Protein AF-A0A2N0QJI6-F1 (afdb_monomer)

pLDDT: mean 94.75, std 2.64, range [81.56, 98.12]

Secondary structure (DSSP, 8-state):
-B--SSSSS-HHHHHHHHHHHHHHH-TT----SSS-SS--EEEE-SS-EEEES-------SB-TTTT-EEEEE--SSSHHHHHHHHHHTBT-EEEEE----TTTS-HHHHHHHHHHHHHT-

Foldseek 3Di:
DEPDPPPPDDPVRVCCVVVVVVCVVDVPDDDDPPDDPWDWDWYHDPVDIDTDRDDDDDPAADAACPVEEDEQAFFLDDVRLVVLQVVRSNNYHYDYDYDDDPPVDDPVRVVSRVVSVVVSD

Solvent-accessible surface area (backbone atoms only — not comparable to full-atom values): 7470 Å² total; per-residue (Å²): 90,70,75,37,82,80,54,92,65,54,75,67,54,50,51,50,53,52,50,50,54,50,45,73,75,36,80,90,59,78,94,54,92,75,86,49,97,65,59,76,45,48,39,38,46,88,90,50,76,48,77,38,64,74,84,81,84,70,96,68,71,39,63,71,47,77,53,50,74,48,79,37,73,45,50,74,58,74,62,40,56,52,53,47,54,57,42,31,40,60,2,26,32,75,45,79,46,68,91,82,55,75,88,84,45,56,70,69,50,54,51,49,33,51,54,53,52,60,79,69,110

Nearest PDB structures (foldseek):
  2c5s-assembly1_A-2  TM=9.031E-01  e=2.144E-11  Bacillus anthracis str. Ames
  4kr7-assembly1_A  TM=8.964E-01  e=1.503E-09  Thermotoga maritima MSB8
  1vbk-assembly1_A  TM=9.158E-01  e=2.499E-07  Pyrococcus horikoshii OT3
  1vbk-assembly1_B  TM=9.263E-01  e=3.260E-07  Pyrococcus horikoshii OT3

InterPro domains:
  IPR004114 THUMP domain [PF02926] (1-52)
  IPR004114 THUMP domain [PS51165] (1-55)
  IPR014729 Rossmann-like alpha/beta/alpha sandwich fold [G3DSA:3.40.50.620] (64-121)
  IPR020536 Thil, AANH domain [PF02568] (65-121)
  IPR050102 tRNA sulfurtransferase, ThiI [PTHR43209] (1-120)

Sequence (121 aa):
RRSDKSFPLESHEIQREIGGTVLSHYKNLTVQVKKPEVELRIEVRNDAIYMMAQVIPGAGGMPIGSNGKSLLMLSGGIDSPVAGYMMMKRGVRLEAIHFFSPPYTSQNSLEKVKDLAYELS

Organism: NCBI:txid588596

Mean predicted aligned error: 5.37 Å

Radius of gyration: 25.2 Å; Cα contacts (8 Å, |Δi|>4): 125; chains: 1; bounding box: 54×24×65 Å

Structure (mmCIF, N/CA/C/O backbone):
data_AF-A0A2N0QJI6-F1
#
_entry.id   AF-A0A2N0QJI6-F1
#
loop_
_atom_site.group_PDB
_atom_site.id
_atom_site.type_symbol
_atom_site.label_atom_id
_atom_site.label_alt_id
_atom_site.label_comp_id
_atom_site.label_asym_id
_atom_site.label_entity_id
_atom_site.label_seq_id
_atom_site.pdbx_PDB_ins_code
_atom_site.Cartn_x
_atom_site.Cartn_y
_atom_site.Cartn_z
_atom_site.occupancy
_atom_site.B_iso_or_equiv
_atom_site.auth_seq_id
_atom_site.auth_comp_id
_atom_site.auth_asym_id
_atom_site.auth_atom_id
_atom_site.pdbx_PDB_model_num
ATOM 1 N N . ARG A 1 1 ? -14.625 3.536 16.951 1.00 91.06 1 ARG A N 1
ATOM 2 C CA . ARG A 1 1 ? -15.070 4.648 16.078 1.00 91.06 1 ARG A CA 1
ATOM 3 C C . ARG A 1 1 ? -16.573 4.524 15.874 1.00 91.06 1 ARG A C 1
ATOM 5 O O . ARG A 1 1 ? -17.032 3.437 15.560 1.00 91.06 1 ARG A O 1
ATOM 12 N N . ARG A 1 2 ? -17.328 5.608 16.076 1.00 94.75 2 ARG A N 1
ATOM 13 C CA . ARG A 1 2 ? -18.795 5.625 15.957 1.00 94.75 2 ARG A CA 1
ATOM 14 C C . ARG A 1 2 ? -19.210 6.571 14.833 1.00 94.75 2 ARG A C 1
ATOM 16 O O . ARG A 1 2 ? -19.221 7.790 15.045 1.00 94.75 2 ARG A O 1
ATOM 23 N N . SER A 1 3 ? -19.439 6.002 13.650 1.00 94.12 3 SER A N 1
ATOM 24 C CA . SER A 1 3 ? -19.881 6.727 12.452 1.00 94.12 3 SER A CA 1
ATOM 25 C C . SER A 1 3 ? -21.401 6.893 12.453 1.00 94.12 3 SER A C 1
ATOM 27 O O . SER A 1 3 ? -21.877 7.985 12.159 1.00 94.12 3 SER A O 1
ATOM 29 N N . ASP A 1 4 ? -22.137 5.863 12.880 1.00 94.38 4 ASP A N 1
ATOM 30 C CA . ASP A 1 4 ? -23.572 5.968 13.154 1.00 94.38 4 ASP A CA 1
ATOM 31 C C . ASP A 1 4 ? -23.816 6.669 14.496 1.00 94.38 4 ASP A C 1
ATOM 33 O O . ASP A 1 4 ? -23.456 6.156 15.561 1.00 94.38 4 ASP A O 1
ATOM 37 N N . LYS A 1 5 ? -24.417 7.862 14.451 1.00 92.81 5 LYS A N 1
ATOM 38 C CA . LYS A 1 5 ? -24.716 8.641 15.657 1.00 92.81 5 LYS A CA 1
ATOM 39 C C . LYS A 1 5 ? -26.019 8.248 16.354 1.00 92.81 5 LYS A C 1
ATOM 41 O O . LYS A 1 5 ? -26.203 8.661 17.496 1.00 92.81 5 LYS A O 1
ATOM 46 N N . SER A 1 6 ? -26.863 7.448 15.706 1.00 95.06 6 SER A N 1
ATOM 47 C CA . SER A 1 6 ? -28.120 6.947 16.268 1.00 95.06 6 SER A CA 1
ATOM 48 C C . SER A 1 6 ? -27.933 5.736 17.184 1.00 95.06 6 SER A C 1
ATOM 50 O O . SER A 1 6 ? -28.833 5.408 17.955 1.00 95.06 6 SER A O 1
ATOM 52 N N . PHE A 1 7 ? -26.757 5.096 17.138 1.00 95.50 7 PHE A N 1
ATOM 53 C CA . PHE A 1 7 ? -26.454 3.954 17.991 1.00 95.50 7 PHE A CA 1
ATOM 54 C C . PHE A 1 7 ? -26.602 4.316 19.484 1.00 95.50 7 PHE A C 1
ATOM 56 O O . PHE A 1 7 ? -26.033 5.336 19.888 1.00 95.50 7 PHE A O 1
ATOM 63 N N . PRO A 1 8 ? -27.301 3.497 20.301 1.00 95.50 8 PRO A N 1
ATOM 64 C CA . PRO A 1 8 ? -27.691 3.875 21.664 1.00 95.50 8 PRO A CA 1
ATOM 65 C C . PRO A 1 8 ? -26.533 4.161 22.619 1.00 95.50 8 PRO A C 1
ATOM 67 O O . PRO A 1 8 ? -26.703 4.929 23.558 1.00 95.50 8 PRO A O 1
ATOM 70 N N . LEU A 1 9 ? -25.379 3.527 22.399 1.00 95.56 9 LEU A N 1
ATOM 71 C CA . LEU A 1 9 ? -24.210 3.670 23.261 1.00 95.56 9 LEU A CA 1
ATOM 72 C C . LEU A 1 9 ? -23.201 4.665 22.684 1.00 95.56 9 LEU A C 1
ATOM 74 O O . LEU A 1 9 ? -22.853 4.644 21.496 1.00 95.56 9 LEU A O 1
ATOM 78 N N . GLU A 1 10 ? -22.640 5.483 23.562 1.00 95.44 10 GLU A N 1
ATOM 79 C CA . GLU A 1 10 ? -21.511 6.339 23.259 1.00 95.44 10 GLU A CA 1
ATOM 80 C C . GLU A 1 10 ? -20.198 5.557 23.166 1.00 95.44 10 GLU A C 1
ATOM 82 O O . GLU A 1 10 ? -20.048 4.434 23.645 1.00 95.44 10 GLU A O 1
ATOM 87 N N . SER A 1 11 ? -19.185 6.174 22.548 1.00 93.81 11 SER A N 1
ATOM 88 C CA . SER A 1 11 ? -17.911 5.482 22.274 1.00 93.81 11 SER A CA 1
ATOM 89 C C . SER A 1 11 ? -17.233 4.936 23.538 1.00 93.81 11 SER A C 1
ATOM 91 O O . SER A 1 11 ? -16.616 3.876 23.480 1.00 93.81 11 SER A O 1
ATOM 93 N N . HIS A 1 12 ? -17.353 5.639 24.665 1.00 93.88 12 HIS A N 1
ATOM 94 C CA . HIS A 1 12 ? -16.777 5.219 25.943 1.00 93.88 12 HIS A CA 1
ATOM 95 C C . HIS A 1 12 ? -17.576 4.078 26.599 1.00 93.88 12 HIS A C 1
ATOM 97 O O . HIS A 1 12 ? -16.984 3.187 27.205 1.00 93.88 12 HIS A O 1
ATOM 103 N N . GLU A 1 13 ? -18.901 4.065 26.436 1.00 96.50 13 GLU A N 1
ATOM 104 C CA . GLU A 1 13 ? -19.779 2.999 26.931 1.00 96.50 13 GLU A CA 1
ATOM 105 C C . GLU A 1 13 ? -19.509 1.700 26.176 1.00 96.50 13 GLU A C 1
ATOM 107 O O . GLU A 1 13 ? -19.292 0.664 26.795 1.00 96.50 13 GLU A O 1
ATOM 112 N N . ILE A 1 14 ? -19.385 1.778 24.846 1.00 95.38 14 ILE A N 1
ATOM 113 C CA . ILE A 1 14 ? -19.003 0.642 23.994 1.00 95.38 14 ILE A CA 1
ATOM 114 C C . ILE A 1 14 ? -17.654 0.056 24.436 1.00 95.38 14 ILE A C 1
ATOM 116 O O . ILE A 1 14 ? -17.514 -1.159 24.564 1.00 95.38 14 ILE A O 1
ATOM 120 N N . GLN A 1 15 ? -16.653 0.910 24.676 1.00 93.56 15 GLN A N 1
ATOM 121 C CA . GLN A 1 15 ? -15.330 0.471 25.133 1.00 93.56 15 GLN A CA 1
ATOM 122 C C . GLN A 1 15 ? -15.395 -0.237 26.488 1.00 93.56 15 GLN A C 1
ATOM 124 O O . GLN A 1 15 ? -14.730 -1.256 26.672 1.00 93.56 15 GLN A O 1
ATOM 129 N N . ARG A 1 16 ? -16.190 0.287 27.427 1.00 94.25 16 ARG A N 1
ATOM 130 C CA . ARG A 1 16 ? -16.362 -0.305 28.755 1.00 94.25 16 ARG A CA 1
ATOM 131 C C . ARG A 1 16 ? -17.086 -1.647 28.686 1.00 94.25 16 ARG A C 1
ATOM 133 O O . ARG A 1 16 ? -16.627 -2.595 29.314 1.00 94.25 16 ARG A O 1
ATOM 140 N N . GLU A 1 17 ? -18.165 -1.727 27.914 1.00 95.50 17 GLU A N 1
ATOM 141 C CA . GLU A 1 17 ? -18.985 -2.934 27.780 1.00 95.50 17 GLU A CA 1
ATOM 142 C C . GLU A 1 17 ? -18.192 -4.077 27.135 1.00 95.50 17 GLU A C 1
ATOM 144 O O . GLU A 1 17 ? -18.090 -5.182 27.677 1.00 95.50 17 GLU A O 1
ATOM 149 N N . ILE A 1 18 ? -17.537 -3.790 26.006 1.00 94.38 18 ILE A N 1
ATOM 150 C CA . ILE A 1 18 ? -16.738 -4.788 25.289 1.00 94.38 18 ILE A CA 1
ATOM 151 C C . ILE A 1 18 ? -15.479 -5.139 26.083 1.00 94.38 18 ILE A C 1
ATOM 153 O O . ILE A 1 18 ? -15.162 -6.317 26.226 1.00 94.38 18 ILE A O 1
ATOM 157 N N . GLY A 1 19 ? -14.786 -4.149 26.653 1.00 93.62 19 GLY A N 1
ATOM 158 C CA . GLY A 1 19 ? -13.620 -4.389 27.502 1.00 93.62 19 GLY A CA 1
ATOM 159 C C . GLY A 1 19 ? -13.956 -5.267 28.708 1.00 93.62 19 GLY A C 1
ATOM 160 O O . GLY A 1 19 ? -13.249 -6.236 28.974 1.00 93.62 19 GLY A O 1
ATOM 161 N N . GLY A 1 20 ? -15.069 -4.988 29.391 1.00 94.44 20 GLY A N 1
ATOM 162 C CA . GLY A 1 20 ? -15.559 -5.802 30.503 1.00 94.44 20 GLY A CA 1
ATOM 163 C C . GLY A 1 20 ? -15.882 -7.236 30.084 1.00 94.44 20 GLY A C 1
ATOM 164 O O . GLY A 1 20 ? -15.466 -8.177 30.757 1.00 94.44 20 GLY A O 1
ATOM 165 N N . THR A 1 21 ? -16.546 -7.408 28.939 1.00 95.00 21 THR A N 1
ATOM 166 C CA . THR A 1 21 ? -16.863 -8.731 28.380 1.00 95.00 21 THR A CA 1
ATOM 167 C C . 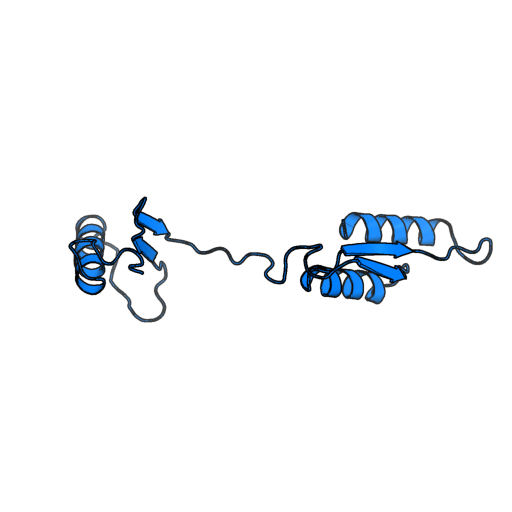THR A 1 21 ? -15.604 -9.525 28.025 1.00 95.00 21 THR A C 1
ATOM 169 O O . THR A 1 21 ? -15.523 -10.716 28.312 1.00 95.00 21 THR A O 1
ATOM 172 N N . VAL A 1 22 ? -14.592 -8.889 27.431 1.00 94.06 22 VAL A N 1
ATOM 173 C CA . VAL A 1 22 ? -13.326 -9.562 27.098 1.00 94.06 22 VAL A CA 1
ATOM 174 C C . VAL A 1 22 ? -12.585 -9.977 28.372 1.00 94.06 22 VAL A C 1
ATOM 176 O O . VAL A 1 22 ? -12.166 -11.127 28.488 1.00 94.06 22 VAL A O 1
ATOM 179 N N . LEU A 1 23 ? -12.471 -9.086 29.360 1.00 94.50 23 LEU A N 1
ATOM 180 C CA . LEU A 1 23 ? -11.788 -9.390 30.623 1.00 94.50 23 LEU A CA 1
ATOM 181 C C . LEU A 1 23 ? -12.487 -10.488 31.434 1.00 94.50 23 LEU A C 1
ATOM 183 O O . LEU A 1 23 ? -11.815 -11.262 32.114 1.00 94.50 23 LEU A O 1
ATOM 187 N N . SER A 1 24 ? -13.820 -10.574 31.374 1.00 95.19 24 SER A N 1
ATOM 188 C CA . SER A 1 24 ? -14.568 -11.605 32.102 1.00 95.19 24 SER A CA 1
ATOM 189 C C . SER A 1 24 ? -14.357 -13.009 31.525 1.00 95.19 24 SER A C 1
ATOM 191 O O . SER A 1 24 ? -14.338 -13.979 32.285 1.00 95.19 24 SER A O 1
ATOM 193 N N . HIS A 1 25 ? -14.136 -13.120 30.211 1.00 95.50 25 HIS A N 1
ATOM 194 C CA . HIS A 1 25 ? -13.879 -14.393 29.532 1.00 95.50 25 HIS A CA 1
ATOM 195 C C . HIS A 1 25 ? -12.395 -14.787 29.528 1.00 95.50 25 HIS A C 1
ATOM 197 O O . HIS A 1 25 ? -12.079 -15.975 29.589 1.00 95.50 25 HIS A O 1
ATOM 203 N N . TYR A 1 26 ? -11.477 -13.816 29.497 1.00 93.00 26 TYR A N 1
ATOM 204 C CA . TYR A 1 26 ? -10.036 -14.054 29.387 1.00 93.00 26 TYR A CA 1
ATOM 205 C C . TYR A 1 26 ? -9.278 -13.495 30.595 1.00 93.00 26 TYR A C 1
ATOM 207 O O . TYR A 1 26 ? -8.816 -12.355 30.604 1.00 93.00 26 TYR A O 1
ATOM 215 N N . LYS A 1 27 ? -9.100 -14.336 31.620 1.00 91.56 27 LYS A N 1
ATOM 216 C CA . LYS A 1 27 ? -8.478 -13.950 32.903 1.00 91.56 27 LYS A CA 1
ATOM 217 C C . LYS A 1 27 ? -6.992 -13.584 32.815 1.00 91.56 27 LYS A C 1
ATOM 219 O O . LYS A 1 27 ? -6.457 -12.993 33.745 1.00 91.56 27 LYS A O 1
ATOM 224 N N . ASN A 1 28 ? -6.318 -13.971 31.736 1.00 94.19 28 ASN A N 1
ATOM 225 C CA . ASN A 1 28 ? -4.903 -13.691 31.494 1.00 94.19 28 ASN A CA 1
ATOM 226 C C . ASN A 1 28 ? -4.667 -12.372 30.740 1.00 94.19 28 ASN A C 1
ATOM 228 O O . ASN A 1 28 ? -3.516 -12.029 30.483 1.00 94.19 28 ASN A O 1
ATOM 232 N N . LEU A 1 29 ? -5.727 -11.652 30.360 1.00 93.38 29 LEU A N 1
ATOM 233 C CA . LEU A 1 29 ? -5.615 -10.359 29.697 1.00 93.38 29 LEU A CA 1
ATOM 234 C C . LEU A 1 29 ? -5.724 -9.217 30.707 1.00 93.38 29 LEU A C 1
ATOM 236 O O . LEU A 1 29 ? -6.427 -9.299 3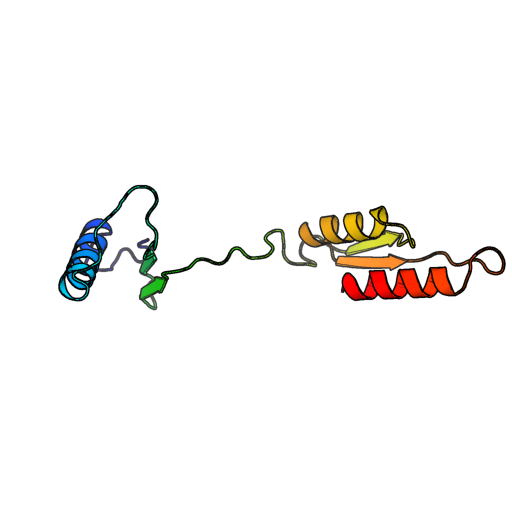1.712 1.00 93.38 29 LEU A O 1
ATOM 240 N N . THR A 1 30 ? -5.043 -8.117 30.404 1.00 92.88 30 THR A N 1
ATOM 241 C CA . THR A 1 30 ? -5.148 -6.859 31.148 1.00 92.88 30 THR A CA 1
ATOM 242 C C . THR A 1 30 ? -5.361 -5.711 30.170 1.00 92.88 30 THR A C 1
ATOM 244 O O . THR A 1 30 ? -5.015 -5.804 28.993 1.00 92.88 30 THR A O 1
ATOM 247 N N . VAL A 1 31 ? -5.975 -4.624 30.637 1.00 93.06 31 VAL A N 1
ATOM 248 C CA . VAL A 1 31 ? -6.209 -3.448 29.794 1.00 93.06 31 VAL A CA 1
ATOM 249 C C . VAL A 1 31 ? -4.972 -2.567 29.795 1.00 93.06 31 VAL A C 1
ATOM 251 O O . VAL A 1 31 ? -4.539 -2.091 30.843 1.00 93.06 31 VAL A O 1
ATOM 254 N N . GLN A 1 32 ? -4.462 -2.274 28.602 1.00 93.69 32 GLN A N 1
ATOM 255 C CA . GLN A 1 32 ? -3.348 -1.361 28.404 1.00 93.69 32 GLN A CA 1
ATOM 256 C C . GLN A 1 32 ? -3.710 -0.295 27.368 1.00 93.69 32 GLN A C 1
ATOM 258 O O . GLN A 1 32 ? -3.935 -0.585 26.199 1.00 93.69 32 GLN A O 1
ATOM 263 N N . VAL A 1 33 ? -3.742 0.969 27.794 1.00 90.69 33 VAL A N 1
ATOM 264 C CA . VAL A 1 33 ? -4.130 2.094 26.919 1.00 90.69 33 VAL A CA 1
ATOM 265 C C . VAL A 1 33 ? -2.954 2.595 26.070 1.00 90.69 33 VAL A C 1
ATOM 267 O O . VAL A 1 33 ? -3.144 3.151 24.991 1.00 90.69 33 VAL A O 1
ATOM 270 N N . LYS A 1 34 ? -1.715 2.403 26.539 1.00 94.50 34 LYS A N 1
ATOM 271 C CA . LYS A 1 34 ? -0.493 2.834 25.845 1.00 94.50 34 LYS A CA 1
ATOM 272 C C . LYS A 1 34 ? 0.274 1.618 25.338 1.00 94.50 34 LYS A C 1
ATOM 274 O O . LYS A 1 34 ? 0.813 0.883 26.157 1.00 94.50 34 LYS A O 1
ATOM 279 N N . LYS A 1 35 ? 0.386 1.476 24.012 1.00 92.69 35 LYS A N 1
ATOM 280 C CA . LYS A 1 35 ? 1.084 0.364 23.334 1.00 92.69 35 LYS A CA 1
ATOM 281 C C . LYS A 1 35 ? 0.547 -1.025 23.745 1.00 92.69 35 LYS A C 1
ATOM 283 O O . LYS A 1 35 ? 1.300 -1.797 24.330 1.00 92.69 35 LYS A O 1
ATOM 288 N N . PRO A 1 36 ? -0.738 -1.329 23.493 1.00 94.06 36 PRO A N 1
ATOM 289 C CA . PRO A 1 36 ? -1.264 -2.673 23.714 1.00 94.06 36 PRO A CA 1
ATOM 290 C C . PRO A 1 36 ? -0.636 -3.679 22.740 1.00 94.06 36 PRO A C 1
ATOM 292 O O . PRO A 1 36 ? -0.304 -3.323 21.610 1.00 94.06 36 PRO A O 1
ATOM 295 N N . GLU A 1 37 ? -0.532 -4.940 23.157 1.00 93.25 37 GLU A N 1
ATOM 296 C CA . GLU A 1 37 ? -0.138 -6.048 22.271 1.00 93.25 37 GLU A CA 1
ATOM 297 C C . GLU A 1 37 ? -1.207 -6.337 21.209 1.00 93.25 37 GLU A C 1
ATOM 299 O O . GLU A 1 37 ? -0.892 -6.628 20.057 1.00 93.25 37 GLU A O 1
ATOM 304 N N . VAL A 1 38 ? -2.481 -6.203 21.591 1.00 92.12 38 VAL A N 1
ATOM 305 C CA . VAL A 1 38 ? -3.635 -6.350 20.703 1.00 92.12 38 VAL A CA 1
ATOM 306 C C . VAL A 1 38 ? -4.546 -5.141 20.874 1.00 92.12 38 VAL A C 1
ATOM 308 O O . VAL A 1 38 ? -5.059 -4.877 21.960 1.00 92.12 38 VAL A O 1
ATOM 311 N N . GLU A 1 39 ? -4.769 -4.404 19.789 1.00 93.88 39 GLU A N 1
ATOM 312 C CA . GLU A 1 39 ? -5.712 -3.287 19.752 1.00 93.88 39 GLU A CA 1
ATOM 313 C C . GLU A 1 39 ? -7.032 -3.756 19.125 1.00 93.88 39 GLU A C 1
ATOM 315 O O . GLU A 1 39 ? -7.136 -3.888 17.905 1.00 93.88 39 GLU A O 1
ATOM 320 N N . LEU A 1 40 ? -8.059 -3.996 19.947 1.00 93.69 40 LEU A N 1
ATOM 321 C CA . LEU A 1 40 ? -9.398 -4.312 19.447 1.00 93.69 40 LEU A CA 1
ATOM 322 C C . LEU A 1 40 ? -10.104 -3.033 18.979 1.00 93.69 40 LEU A C 1
ATOM 324 O O . LEU A 1 40 ? -10.598 -2.232 19.776 1.00 93.69 40 LEU A O 1
ATOM 328 N N . ARG A 1 41 ? -10.175 -2.844 17.663 1.00 94.88 41 ARG A N 1
ATOM 329 C CA . ARG A 1 41 ? -10.874 -1.728 17.025 1.00 94.88 41 ARG A CA 1
ATOM 330 C C . ARG A 1 41 ? -12.312 -2.109 16.724 1.00 94.88 41 ARG A C 1
ATOM 332 O O . ARG A 1 41 ? -12.567 -3.046 15.975 1.00 94.88 41 ARG A O 1
ATOM 339 N N . ILE A 1 42 ? -13.240 -1.323 17.259 1.00 95.44 42 ILE A N 1
ATOM 340 C CA . ILE A 1 42 ? -14.673 -1.446 16.980 1.00 95.44 42 ILE A CA 1
ATOM 341 C C . ILE A 1 42 ? -15.104 -0.268 16.110 1.00 95.44 42 ILE A C 1
ATOM 343 O O . ILE A 1 42 ? -14.844 0.892 16.457 1.00 95.44 42 ILE A O 1
ATOM 347 N N . GLU A 1 43 ? -15.765 -0.545 14.992 1.00 96.00 43 GLU A N 1
ATOM 348 C CA . GLU A 1 43 ? -16.365 0.458 14.119 1.00 96.00 43 GLU A CA 1
ATOM 349 C C . GLU A 1 43 ? -17.874 0.238 14.006 1.00 96.00 43 GLU A C 1
ATOM 351 O O . GLU A 1 43 ? -18.325 -0.753 13.443 1.00 96.00 43 GLU A O 1
ATOM 356 N N . VAL A 1 44 ? -18.644 1.185 14.545 1.00 96.69 44 VAL A N 1
ATOM 357 C CA . VAL A 1 44 ? -20.108 1.196 14.452 1.00 96.69 44 VAL A CA 1
ATOM 358 C C . VAL A 1 44 ? -20.514 2.007 13.226 1.00 96.69 44 VAL A C 1
ATOM 360 O O . VAL A 1 44 ? -20.233 3.214 13.156 1.00 96.69 44 VAL A O 1
ATOM 363 N N . ARG A 1 45 ? -21.150 1.336 12.266 1.00 95.81 45 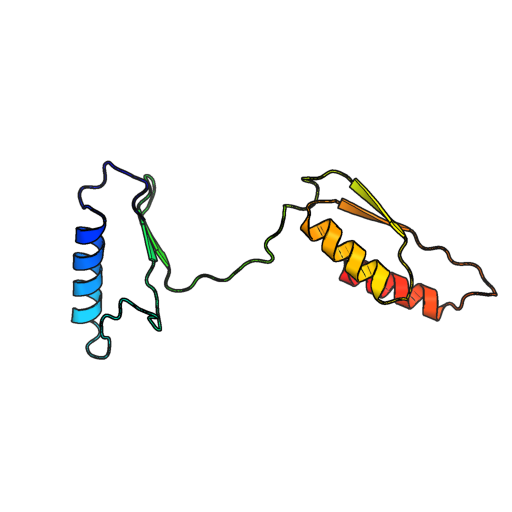ARG A N 1
ATOM 364 C CA . ARG A 1 45 ? -21.709 1.899 11.032 1.00 95.81 45 ARG A CA 1
ATOM 365 C C . ARG A 1 45 ? -23.218 1.643 10.992 1.00 95.81 45 ARG A C 1
ATOM 367 O O . ARG A 1 45 ? -23.737 0.910 11.825 1.00 95.81 45 ARG A O 1
ATOM 374 N N . ASN A 1 46 ? -23.906 2.264 10.036 1.00 94.44 46 ASN A N 1
ATOM 375 C CA . ASN A 1 46 ? -25.365 2.158 9.918 1.00 94.44 46 ASN A CA 1
ATOM 376 C C . ASN A 1 46 ? -25.825 0.741 9.522 1.00 94.44 46 ASN A C 1
ATOM 378 O O . ASN A 1 46 ? -26.960 0.366 9.785 1.00 94.44 46 ASN A O 1
ATOM 382 N N . ASP A 1 47 ? -24.969 -0.016 8.835 1.00 95.56 47 ASP A N 1
ATOM 383 C CA . ASP A 1 47 ? -25.251 -1.345 8.294 1.00 95.56 47 ASP A CA 1
ATOM 384 C C . ASP A 1 47 ? -24.791 -2.476 9.220 1.00 95.56 47 ASP A C 1
ATOM 386 O O . ASP A 1 47 ? -25.461 -3.502 9.327 1.00 95.56 47 ASP A O 1
ATOM 390 N N . ALA A 1 48 ? -23.652 -2.298 9.893 1.00 95.62 48 ALA A N 1
ATOM 391 C CA . ALA A 1 48 ? -23.079 -3.307 10.772 1.00 95.62 48 ALA A CA 1
ATOM 392 C C . ALA A 1 48 ? -22.086 -2.722 11.789 1.00 95.62 48 ALA A C 1
ATOM 394 O O . ALA A 1 48 ? -21.617 -1.582 11.692 1.00 95.62 48 ALA A O 1
ATOM 395 N N . ILE A 1 49 ? -21.712 -3.564 12.755 1.00 95.94 49 ILE A N 1
ATOM 396 C CA . ILE A 1 49 ? -20.605 -3.316 13.678 1.00 95.94 49 ILE A CA 1
ATOM 397 C C . ILE A 1 49 ? -19.436 -4.213 13.278 1.00 95.94 49 ILE A C 1
ATOM 399 O O . ILE A 1 49 ? -19.543 -5.438 13.301 1.00 95.94 49 ILE A O 1
ATOM 403 N N . TYR A 1 50 ? -18.303 -3.599 12.951 1.00 96.00 50 TYR A N 1
ATOM 404 C CA . TYR A 1 50 ? -17.075 -4.297 12.582 1.00 96.00 50 TYR A CA 1
ATOM 405 C C . TYR A 1 50 ? -16.109 -4.326 13.762 1.00 96.00 50 TYR A C 1
ATOM 407 O O . TYR A 1 50 ? -15.854 -3.296 14.389 1.00 96.00 50 TYR A O 1
ATOM 415 N N . MET A 1 51 ? -15.534 -5.494 14.040 1.00 95.31 51 MET A N 1
ATOM 416 C CA . MET A 1 51 ? -14.506 -5.680 15.066 1.00 95.31 51 MET A CA 1
ATOM 417 C C . MET A 1 51 ? -13.230 -6.218 14.426 1.00 95.31 51 MET A C 1
ATOM 419 O O . MET A 1 51 ? -13.269 -7.183 13.668 1.00 95.31 51 MET A O 1
ATOM 423 N N . MET A 1 52 ? -12.098 -5.583 14.721 1.00 95.50 52 MET A N 1
ATOM 424 C CA . MET A 1 52 ? -10.797 -5.894 14.127 1.00 95.50 52 MET A CA 1
ATOM 425 C C . MET A 1 52 ? -9.732 -5.937 15.221 1.00 95.50 52 MET A C 1
ATOM 427 O O . MET A 1 52 ? -9.604 -4.984 15.982 1.00 95.50 52 MET A O 1
ATOM 431 N N . ALA A 1 53 ? -8.950 -7.013 15.277 1.00 94.00 53 ALA A N 1
ATOM 432 C CA . ALA A 1 53 ? -7.813 -7.148 16.198 1.00 94.00 53 ALA A CA 1
ATOM 433 C C . ALA A 1 53 ? -6.453 -6.916 15.513 1.00 94.00 53 ALA A C 1
ATOM 435 O O . ALA A 1 53 ? -5.427 -6.807 16.179 1.00 94.00 53 ALA A O 1
ATOM 436 N N . GLN A 1 54 ? -6.441 -6.840 14.180 1.00 93.81 54 GLN A N 1
ATOM 437 C CA . GLN A 1 54 ? -5.246 -6.620 13.377 1.00 93.81 54 GLN A CA 1
ATOM 438 C C . GLN A 1 54 ? -5.560 -5.647 12.243 1.00 93.81 54 GLN A C 1
ATOM 440 O O . GLN A 1 54 ? -6.616 -5.719 11.616 1.00 93.81 54 GLN A O 1
ATOM 445 N N . VAL A 1 55 ? -4.618 -4.747 11.968 1.00 91.06 55 VAL A N 1
ATOM 446 C CA . VAL A 1 55 ? -4.658 -3.860 10.805 1.00 91.06 55 VAL A CA 1
ATOM 447 C C . VAL A 1 55 ? -3.392 -4.094 10.006 1.00 91.06 55 VAL A C 1
ATOM 449 O O . VAL A 1 55 ? -2.295 -3.841 10.496 1.00 91.06 55 VAL A O 1
ATOM 452 N N . ILE A 1 56 ? -3.554 -4.595 8.784 1.00 94.06 56 ILE A N 1
ATOM 453 C CA . ILE A 1 56 ? -2.450 -4.875 7.869 1.00 94.06 56 ILE A CA 1
ATOM 454 C C . ILE A 1 56 ? -2.272 -3.645 6.971 1.00 94.06 56 ILE A C 1
ATOM 456 O O . ILE A 1 56 ? -3.198 -3.304 6.229 1.00 94.06 56 ILE A O 1
ATOM 460 N N . PRO A 1 57 ? -1.125 -2.943 7.028 1.00 95.06 57 PRO A N 1
ATOM 461 C CA . PRO A 1 57 ? -0.853 -1.848 6.109 1.00 95.06 57 PRO A CA 1
ATOM 462 C C . PRO A 1 57 ? -0.811 -2.367 4.669 1.00 95.06 57 PRO A C 1
ATOM 464 O O . PRO A 1 57 ? -0.049 -3.278 4.354 1.00 95.06 57 PRO A O 1
ATOM 467 N N . GLY A 1 58 ? -1.628 -1.785 3.791 1.00 95.06 58 GLY A N 1
ATOM 468 C CA . GLY A 1 58 ? -1.529 -2.041 2.354 1.00 95.06 58 GLY A CA 1
ATOM 469 C C . GLY A 1 58 ? -0.303 -1.363 1.733 1.00 95.06 58 GLY A C 1
ATOM 470 O O . GLY A 1 58 ? 0.429 -0.631 2.401 1.00 95.06 58 GLY A O 1
ATOM 471 N N . ALA A 1 59 ? -0.125 -1.522 0.418 1.00 94.62 59 ALA A N 1
ATOM 472 C CA . ALA A 1 59 ? 0.964 -0.879 -0.333 1.00 94.62 59 ALA A CA 1
ATOM 473 C C . ALA A 1 59 ? 0.966 0.668 -0.231 1.00 94.62 59 ALA A C 1
ATOM 475 O O . ALA A 1 59 ? 1.995 1.324 -0.445 1.00 94.62 59 ALA A O 1
ATOM 476 N N . GLY A 1 60 ? -0.183 1.255 0.128 1.00 95.88 60 GLY A N 1
ATOM 477 C CA .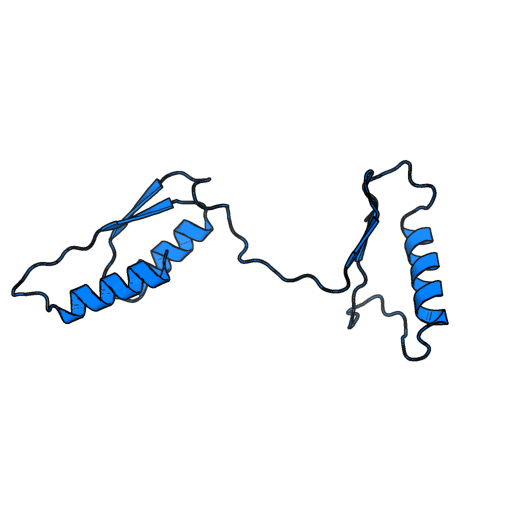 GLY A 1 60 ? -0.404 2.698 0.168 1.00 95.88 60 GLY A CA 1
ATOM 478 C C . GLY A 1 60 ? -0.408 3.300 -1.237 1.00 95.88 60 GLY A C 1
ATOM 479 O O . GLY A 1 60 ? -0.668 2.610 -2.217 1.00 95.88 60 GLY A O 1
ATOM 480 N N . GLY A 1 61 ? -0.096 4.592 -1.341 1.00 96.50 61 GLY A N 1
ATOM 481 C CA . GLY A 1 61 ? -0.073 5.278 -2.633 1.00 96.50 61 GLY A CA 1
ATOM 482 C C . GLY A 1 61 ? -1.468 5.535 -3.207 1.00 96.50 61 GLY A C 1
ATOM 483 O O . GLY A 1 61 ? -2.443 5.651 -2.464 1.00 96.50 61 GLY A O 1
ATOM 484 N N . MET A 1 62 ? -1.540 5.672 -4.530 1.00 97.69 62 MET A N 1
ATOM 485 C CA . MET A 1 62 ? -2.770 5.959 -5.272 1.00 97.69 62 MET A CA 1
ATOM 486 C C . MET A 1 62 ? -3.124 4.801 -6.217 1.00 97.69 62 MET A C 1
ATOM 488 O O . MET A 1 62 ? -2.212 4.143 -6.723 1.00 97.69 62 MET A O 1
ATOM 492 N N . PRO A 1 63 ? -4.419 4.562 -6.501 1.00 97.38 63 PRO A N 1
ATOM 493 C CA . PRO A 1 63 ? -4.833 3.543 -7.462 1.00 97.38 63 PRO A CA 1
ATOM 494 C C . PRO A 1 63 ? -4.191 3.752 -8.842 1.00 97.38 63 PRO A C 1
ATOM 496 O O . PRO A 1 63 ? -4.240 4.847 -9.400 1.00 97.38 63 PRO A O 1
ATOM 499 N N . ILE A 1 64 ? -3.603 2.704 -9.422 1.00 96.94 64 ILE A N 1
ATOM 500 C CA . ILE A 1 64 ? -2.937 2.793 -10.731 1.00 96.94 64 ILE A CA 1
ATOM 501 C C . ILE A 1 64 ? -3.942 3.219 -11.811 1.00 96.94 64 ILE A C 1
ATOM 503 O O . ILE A 1 64 ? -4.992 2.606 -11.992 1.00 96.94 64 ILE A O 1
ATOM 507 N N . GLY A 1 65 ? -3.593 4.264 -12.561 1.00 96.38 65 GLY A N 1
ATOM 508 C CA . GLY A 1 65 ? -4.437 4.898 -13.572 1.00 96.38 65 GLY A CA 1
ATOM 509 C C . GLY A 1 65 ? -5.219 6.111 -13.064 1.00 96.38 65 GLY A C 1
ATOM 510 O O . GLY A 1 65 ? -5.723 6.871 -13.889 1.00 96.38 65 GLY A O 1
ATOM 511 N N . SER A 1 66 ? -5.280 6.358 -11.748 1.00 97.94 66 SER A N 1
ATOM 512 C CA . SER A 1 66 ? -5.926 7.565 -11.210 1.00 97.94 66 SER A CA 1
ATOM 513 C C . SER A 1 66 ? -5.187 8.853 -11.582 1.00 97.94 66 SER A C 1
ATOM 515 O O . SER A 1 66 ? -5.754 9.933 -11.470 1.00 97.94 66 SER A O 1
ATOM 517 N N . ASN A 1 67 ? -3.918 8.748 -11.985 1.00 97.69 67 ASN A N 1
ATOM 518 C CA . ASN A 1 67 ? -3.054 9.868 -12.349 1.00 97.69 67 ASN A CA 1
ATOM 519 C C . ASN A 1 67 ? -2.528 9.734 -13.790 1.00 97.69 67 ASN A C 1
ATOM 521 O O . ASN A 1 67 ? -1.352 9.947 -14.077 1.00 97.69 67 ASN A O 1
ATOM 525 N N . G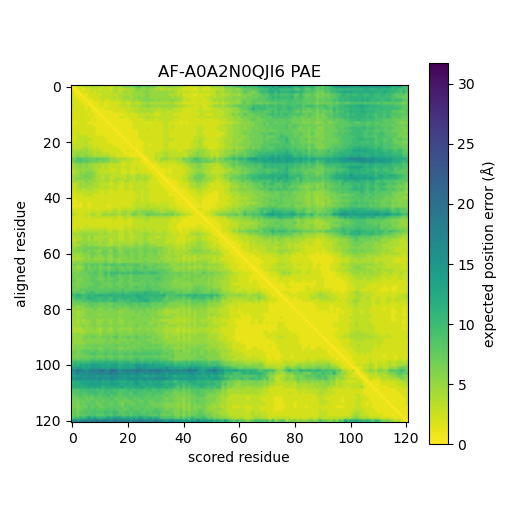LY A 1 68 ? -3.408 9.319 -14.704 1.00 97.25 68 GLY A N 1
ATOM 526 C CA . GLY A 1 68 ? -3.107 9.240 -16.130 1.00 97.25 68 GLY A CA 1
ATOM 527 C C . GLY A 1 68 ? -2.113 8.138 -16.500 1.00 97.25 68 GLY A C 1
ATOM 528 O O . GLY A 1 68 ? -2.014 7.097 -15.840 1.00 97.25 68 GLY A O 1
ATOM 529 N N . LYS A 1 69 ? -1.408 8.357 -17.614 1.00 97.81 69 LYS A N 1
ATOM 530 C CA . LYS A 1 69 ? -0.542 7.374 -18.268 1.00 97.81 69 LYS A CA 1
ATOM 531 C C . LYS A 1 69 ? 0.766 8.023 -18.722 1.00 97.81 69 LYS A C 1
ATOM 533 O O . LYS A 1 69 ? 0.745 9.160 -19.182 1.00 97.81 69 LYS A O 1
ATOM 538 N N . SER A 1 70 ? 1.877 7.299 -18.617 1.00 97.50 70 SER A N 1
ATOM 539 C CA . SER A 1 70 ? 3.198 7.752 -19.066 1.00 97.50 70 SER A CA 1
ATOM 540 C C . SER A 1 70 ? 4.011 6.611 -19.681 1.00 97.50 70 SER A C 1
ATOM 542 O O . SER A 1 70 ? 3.740 5.438 -19.426 1.00 97.50 70 SER A O 1
ATOM 544 N N . LEU A 1 71 ? 5.032 6.965 -20.461 1.00 97.88 71 LEU A N 1
AT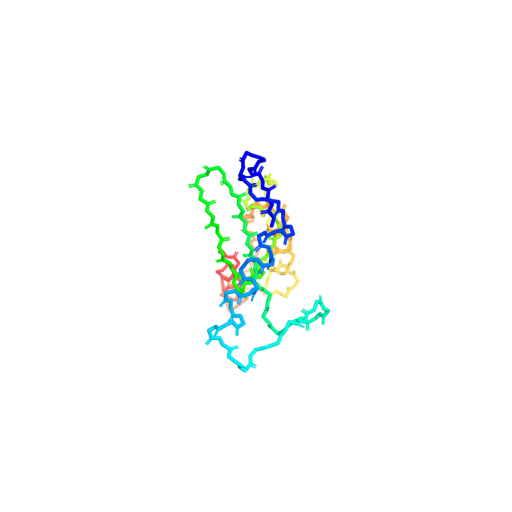OM 545 C CA . LEU A 1 71 ? 6.043 6.030 -20.950 1.00 97.88 71 LEU A CA 1
ATOM 546 C C . LEU A 1 71 ? 7.209 5.946 -19.957 1.00 97.88 71 LEU A C 1
ATOM 548 O O . LEU A 1 71 ? 7.699 6.968 -19.473 1.00 97.88 71 LEU A O 1
ATOM 552 N N . LEU A 1 72 ? 7.662 4.727 -19.672 1.00 97.81 72 LEU A N 1
ATOM 553 C CA . LEU A 1 72 ? 8.847 4.432 -18.872 1.00 97.81 72 LEU A CA 1
ATOM 554 C C . LEU A 1 72 ? 9.959 3.936 -19.794 1.00 97.81 72 LEU A C 1
ATOM 556 O O . LEU A 1 72 ? 9.840 2.864 -20.380 1.00 97.81 72 LEU A O 1
ATOM 560 N N . MET A 1 73 ? 11.065 4.673 -19.883 1.00 97.56 73 MET A N 1
ATOM 561 C CA . MET A 1 73 ? 12.280 4.147 -20.508 1.00 97.56 73 MET A CA 1
ATOM 562 C C . MET A 1 73 ? 12.907 3.106 -19.580 1.00 97.56 73 MET A C 1
ATOM 564 O O . MET A 1 73 ? 13.527 3.461 -18.577 1.00 97.56 73 MET A O 1
ATOM 568 N N . LEU A 1 74 ? 12.720 1.827 -19.903 1.00 97.06 74 LEU A N 1
ATOM 569 C CA . LEU A 1 74 ? 13.193 0.706 -19.102 1.00 97.06 74 LEU A CA 1
ATOM 570 C C . LEU A 1 74 ? 14.553 0.224 -19.619 1.00 97.06 74 LEU A C 1
ATOM 572 O O . LEU A 1 74 ? 14.747 -0.036 -20.810 1.00 97.06 74 LEU A O 1
ATOM 576 N N . SER A 1 75 ? 15.510 0.104 -18.708 1.00 95.06 75 SER A N 1
ATOM 577 C CA . SER A 1 75 ? 16.862 -0.387 -18.964 1.00 95.06 75 SER A CA 1
ATOM 578 C C . SER A 1 75 ? 17.158 -1.606 -18.095 1.00 95.06 75 SER A C 1
ATOM 580 O O . SER A 1 75 ? 16.466 -1.872 -17.117 1.00 95.06 75 SER A O 1
ATOM 582 N N . GLY A 1 76 ? 18.225 -2.342 -18.417 1.00 93.38 76 GLY A N 1
ATOM 583 C CA . GLY A 1 76 ? 18.686 -3.465 -17.589 1.00 93.38 76 GLY A CA 1
ATOM 584 C C . GLY A 1 76 ? 19.364 -3.037 -16.278 1.00 93.38 76 GLY A C 1
ATOM 585 O O . GLY A 1 76 ? 19.952 -3.880 -15.596 1.00 93.38 76 GLY A O 1
ATOM 586 N N . GLY A 1 77 ? 19.364 -1.739 -15.955 1.00 93.00 77 GLY A N 1
ATOM 587 C CA . GLY A 1 77 ? 19.864 -1.187 -14.696 1.00 93.00 77 GLY A CA 1
ATOM 588 C C . GLY A 1 77 ? 18.815 -1.228 -13.580 1.00 93.00 77 GLY A C 1
ATOM 589 O O . GLY A 1 77 ? 17.662 -1.575 -13.807 1.00 93.00 77 GLY 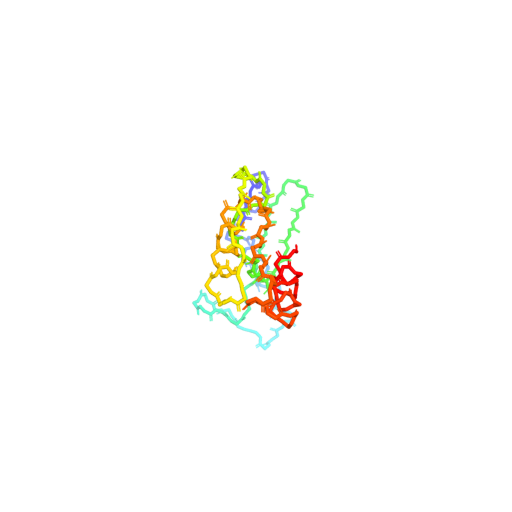A O 1
ATOM 590 N N . ILE A 1 78 ? 19.218 -0.854 -12.365 1.00 93.38 78 ILE A N 1
ATOM 591 C CA . ILE A 1 78 ? 18.349 -0.901 -11.174 1.00 93.38 78 ILE A CA 1
ATOM 592 C C . ILE A 1 78 ? 17.437 0.337 -11.093 1.00 93.38 78 ILE A C 1
ATOM 594 O O . ILE A 1 78 ? 16.329 0.263 -10.570 1.00 93.38 78 ILE A O 1
ATOM 598 N N . ASP A 1 79 ? 17.861 1.468 -11.657 1.00 97.50 79 ASP A N 1
ATOM 599 C CA . ASP A 1 79 ? 17.191 2.752 -11.427 1.00 97.50 79 ASP A CA 1
ATOM 600 C C . ASP A 1 79 ? 15.841 2.861 -12.142 1.00 97.50 79 ASP A C 1
ATOM 602 O O . ASP A 1 79 ? 14.850 3.296 -11.558 1.00 97.50 79 ASP A O 1
ATOM 606 N N . SER A 1 80 ? 15.787 2.450 -13.412 1.00 97.25 80 SER A N 1
ATOM 607 C CA . SER A 1 80 ? 14.573 2.572 -14.226 1.00 97.25 80 SER A CA 1
ATOM 608 C C . SER A 1 80 ? 13.372 1.766 -13.697 1.00 97.25 80 SER A C 1
ATOM 610 O O . SER A 1 80 ? 12.285 2.350 -13.644 1.00 97.25 80 SER A O 1
ATOM 612 N N . PRO A 1 81 ? 13.497 0.505 -13.225 1.00 97.19 81 PRO A N 1
ATOM 613 C CA . PRO A 1 81 ? 12.361 -0.188 -12.622 1.00 97.19 81 PRO A CA 1
ATOM 614 C C . PRO A 1 81 ? 11.928 0.431 -11.287 1.00 97.19 81 PRO A C 1
ATOM 616 O O . PRO A 1 81 ? 10.731 0.562 -11.034 1.00 97.19 81 PRO A O 1
ATOM 619 N N . VAL A 1 82 ? 12.869 0.901 -10.459 1.00 97.88 82 VAL A N 1
ATOM 620 C CA . VAL A 1 82 ? 12.539 1.597 -9.202 1.00 97.88 82 VAL A CA 1
ATOM 621 C C . VAL A 1 82 ? 11.782 2.896 -9.483 1.00 97.88 82 VAL A C 1
ATOM 623 O O . VAL A 1 82 ? 10.762 3.166 -8.844 1.00 97.88 82 VAL A O 1
ATOM 626 N N . ALA A 1 83 ? 12.224 3.674 -10.475 1.00 97.94 83 ALA A N 1
ATOM 627 C CA . ALA A 1 83 ? 11.513 4.866 -10.928 1.00 97.94 83 ALA A CA 1
ATOM 628 C C . ALA A 1 83 ? 10.092 4.523 -11.405 1.00 97.94 83 ALA A C 1
ATOM 630 O O . ALA A 1 83 ? 9.137 5.210 -11.034 1.00 97.94 83 ALA A O 1
ATOM 631 N N . GLY A 1 84 ? 9.938 3.427 -12.156 1.00 97.25 84 GLY A N 1
ATOM 632 C CA . GLY A 1 84 ? 8.640 2.904 -12.574 1.00 97.25 84 GLY A CA 1
ATOM 633 C C . GLY A 1 84 ? 7.713 2.613 -11.390 1.00 97.25 84 GLY A C 1
ATOM 634 O O . GLY A 1 84 ? 6.627 3.187 -11.290 1.00 97.25 84 GLY A O 1
ATOM 635 N N . TYR A 1 85 ? 8.177 1.813 -10.430 1.00 97.38 85 TYR A N 1
ATOM 636 C CA . TYR A 1 85 ? 7.419 1.488 -9.220 1.00 97.38 85 TYR A CA 1
ATOM 637 C C . TYR A 1 85 ? 6.997 2.739 -8.429 1.00 97.38 85 TYR A C 1
ATOM 639 O O . TYR A 1 85 ? 5.842 2.869 -8.014 1.00 97.38 85 TYR A O 1
ATOM 647 N N . MET A 1 86 ? 7.901 3.710 -8.257 1.00 97.56 86 MET A N 1
ATOM 648 C CA . MET A 1 86 ? 7.592 4.962 -7.557 1.00 97.56 86 MET A CA 1
ATOM 649 C C . MET A 1 86 ? 6.509 5.785 -8.268 1.00 97.56 86 MET A C 1
ATOM 651 O O . MET A 1 86 ? 5.667 6.394 -7.602 1.00 97.56 86 MET A O 1
ATOM 655 N N . MET A 1 87 ? 6.501 5.791 -9.604 1.00 97.75 87 MET A N 1
ATOM 656 C CA . MET A 1 87 ? 5.469 6.466 -10.394 1.00 97.75 87 MET A CA 1
ATOM 657 C C . MET A 1 87 ? 4.129 5.725 -10.346 1.00 97.75 87 MET A C 1
ATOM 659 O O . MET A 1 87 ? 3.089 6.366 -10.169 1.00 97.75 87 MET A O 1
ATOM 663 N N . MET A 1 88 ? 4.138 4.390 -10.395 1.00 97.25 88 MET A N 1
ATOM 664 C CA . MET A 1 88 ? 2.932 3.572 -10.205 1.00 97.25 88 MET A CA 1
ATOM 665 C C . MET A 1 88 ? 2.315 3.789 -8.822 1.00 97.25 88 MET A C 1
ATOM 667 O O . MET A 1 88 ? 1.103 3.960 -8.710 1.00 97.25 88 MET A O 1
ATOM 671 N N . LYS A 1 89 ? 3.141 3.918 -7.773 1.00 97.50 89 LYS A N 1
ATOM 672 C CA . LYS A 1 89 ? 2.688 4.260 -6.413 1.00 97.50 89 LYS A CA 1
ATOM 673 C C . LYS A 1 89 ? 2.005 5.634 -6.329 1.00 97.50 89 LYS A C 1
ATOM 675 O O . LYS A 1 89 ? 1.229 5.881 -5.407 1.00 97.50 89 LYS A O 1
ATOM 680 N N . ARG A 1 90 ? 2.249 6.527 -7.293 1.00 97.75 90 ARG A N 1
ATOM 681 C CA . ARG A 1 90 ? 1.553 7.818 -7.452 1.00 97.75 90 ARG A CA 1
ATOM 682 C C . ARG A 1 90 ? 0.350 7.750 -8.404 1.00 97.75 90 ARG A C 1
ATOM 684 O O . ARG A 1 90 ? -0.155 8.791 -8.823 1.00 97.75 90 ARG A O 1
ATOM 691 N N . GLY A 1 91 ? -0.110 6.545 -8.737 1.00 97.94 91 GLY A N 1
ATOM 692 C CA . GLY A 1 91 ? -1.310 6.304 -9.535 1.00 97.94 91 GLY A CA 1
ATOM 693 C C . GLY A 1 91 ? -1.104 6.439 -11.042 1.00 97.94 91 GLY A C 1
ATOM 694 O O . GLY A 1 91 ? -2.087 6.480 -11.779 1.00 97.94 91 GLY A O 1
ATOM 695 N N . VAL A 1 92 ? 0.137 6.523 -11.529 1.00 98.12 92 VAL A N 1
ATOM 696 C CA . VAL A 1 92 ? 0.422 6.626 -12.969 1.00 98.12 92 VAL A CA 1
ATOM 697 C C . VAL A 1 92 ? 0.460 5.232 -13.589 1.00 98.12 92 VAL A C 1
ATOM 699 O O . VAL A 1 92 ? 1.167 4.352 -13.105 1.00 98.12 92 VAL A O 1
ATOM 702 N N . ARG A 1 93 ? -0.275 5.023 -14.684 1.00 97.69 93 ARG A N 1
ATOM 703 C CA . ARG A 1 93 ? -0.152 3.809 -15.502 1.00 97.69 93 ARG A CA 1
ATOM 704 C C . ARG A 1 93 ? 1.070 3.926 -16.409 1.00 97.69 93 ARG A C 1
ATOM 706 O O . ARG A 1 93 ? 1.203 4.918 -17.121 1.00 97.69 93 ARG A O 1
ATOM 713 N N . LEU A 1 94 ? 1.939 2.922 -16.410 1.00 97.31 94 LEU A N 1
ATOM 714 C CA . LEU A 1 94 ? 3.162 2.946 -17.209 1.00 97.31 94 LEU A CA 1
ATOM 715 C C . LEU A 1 94 ? 3.073 2.023 -18.419 1.00 97.31 94 LEU A C 1
ATOM 717 O O . LEU A 1 94 ? 2.532 0.925 -18.334 1.00 97.31 94 LEU A O 1
ATOM 721 N N . GLU A 1 95 ? 3.642 2.478 -19.529 1.00 97.12 95 GLU A N 1
ATOM 722 C CA . GLU A 1 95 ? 4.028 1.638 -20.660 1.00 97.12 95 GLU A CA 1
ATOM 723 C C . GLU A 1 95 ? 5.549 1.648 -20.777 1.00 97.12 95 GLU A C 1
ATOM 725 O O . GLU A 1 95 ? 6.158 2.710 -20.898 1.00 97.12 95 GLU A O 1
ATOM 730 N N . ALA A 1 96 ? 6.175 0.477 -20.703 1.00 96.44 96 ALA A N 1
ATOM 731 C CA . ALA A 1 96 ? 7.624 0.367 -20.784 1.00 96.44 96 ALA A CA 1
ATOM 732 C C . ALA A 1 96 ? 8.098 0.382 -22.245 1.00 96.44 96 ALA A C 1
ATOM 734 O O . ALA A 1 96 ? 7.557 -0.329 -23.091 1.00 96.44 96 ALA A O 1
ATOM 735 N N . ILE A 1 97 ? 9.144 1.157 -22.524 1.00 96.62 97 ILE A N 1
ATOM 736 C CA . ILE A 1 97 ? 9.881 1.144 -23.788 1.00 96.62 97 ILE A CA 1
ATOM 737 C C . ILE A 1 97 ? 11.352 0.838 -23.513 1.00 96.62 97 ILE A C 1
ATOM 739 O O . ILE A 1 97 ? 11.963 1.426 -22.622 1.00 96.62 97 ILE A O 1
ATOM 743 N N . HIS A 1 98 ? 11.924 -0.081 -24.289 1.00 95.50 98 HIS A N 1
ATOM 744 C CA . HIS A 1 98 ? 13.329 -0.463 -24.202 1.00 95.50 98 HIS A CA 1
ATOM 745 C C . HIS A 1 98 ? 14.012 -0.295 -25.560 1.00 95.50 98 HIS A C 1
ATOM 747 O O . HIS A 1 98 ? 13.467 -0.697 -26.587 1.00 95.50 98 HIS A O 1
ATOM 753 N N . PHE A 1 99 ? 15.218 0.271 -25.557 1.00 94.19 99 PHE A N 1
ATOM 754 C CA . PHE A 1 99 ? 16.049 0.403 -26.750 1.00 94.19 99 PHE A CA 1
ATOM 755 C C . PHE A 1 99 ? 17.060 -0.741 -26.803 1.00 94.19 99 PHE A C 1
ATOM 757 O O . PHE A 1 99 ? 17.925 -0.852 -25.935 1.00 94.19 99 PHE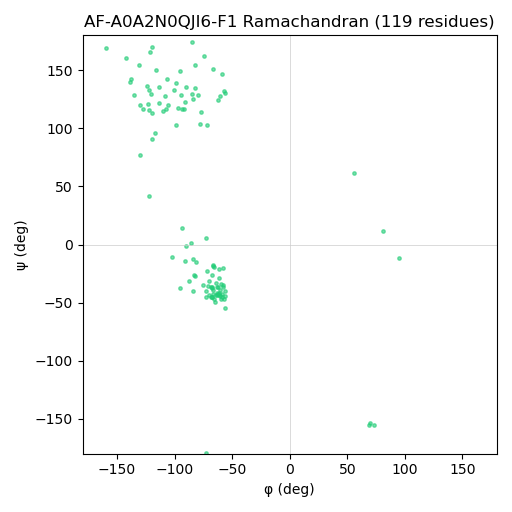 A O 1
ATOM 764 N N . PHE A 1 100 ? 16.952 -1.568 -27.841 1.00 93.56 100 PHE A N 1
ATOM 765 C CA . PHE A 1 100 ? 17.810 -2.723 -28.086 1.00 93.56 100 PHE A CA 1
ATOM 766 C C . PHE A 1 100 ? 18.471 -2.584 -29.462 1.00 93.56 100 PHE A C 1
ATOM 768 O O . PHE A 1 100 ? 17.772 -2.496 -30.471 1.00 93.56 100 PHE A O 1
ATOM 775 N N . SER A 1 101 ? 19.806 -2.569 -29.503 1.00 93.50 101 SER A N 1
ATOM 776 C CA . SER A 1 101 ? 20.601 -2.272 -30.706 1.00 93.50 101 SER A CA 1
ATOM 777 C C . SER A 1 101 ? 21.688 -3.332 -30.953 1.00 93.50 101 SER A C 1
ATOM 779 O O . SER A 1 101 ? 22.869 -3.091 -30.674 1.00 93.50 101 SER A O 1
ATOM 781 N N . PRO A 1 102 ? 21.337 -4.520 -31.478 1.00 89.12 102 PRO A N 1
ATOM 782 C CA . PRO A 1 102 ? 22.324 -5.503 -31.927 1.00 89.12 102 PRO A CA 1
ATOM 783 C C . PRO A 1 102 ? 23.256 -4.938 -33.019 1.00 89.12 102 PRO A C 1
ATOM 785 O O . PRO A 1 102 ? 22.804 -4.137 -33.836 1.00 89.12 102 PRO A O 1
ATOM 788 N N . PRO A 1 103 ? 24.538 -5.353 -33.080 1.00 88.06 103 PRO A N 1
ATOM 789 C CA . PRO A 1 103 ? 25.199 -6.335 -32.214 1.00 88.06 103 PRO A CA 1
ATOM 790 C C . PRO A 1 103 ? 25.761 -5.742 -30.906 1.00 88.06 103 PRO A C 1
ATOM 792 O O . PRO A 1 103 ? 26.359 -6.469 -30.119 1.00 88.06 103 PRO A O 1
ATOM 795 N N . TYR A 1 104 ? 25.594 -4.439 -30.661 1.00 87.12 104 TYR A N 1
ATOM 796 C CA . TYR A 1 104 ? 26.191 -3.740 -29.514 1.00 87.12 104 TYR A CA 1
ATOM 797 C C . TYR A 1 104 ? 25.539 -4.097 -28.169 1.00 87.12 104 TYR A C 1
ATOM 799 O O . TYR A 1 104 ? 26.168 -3.956 -27.122 1.00 87.12 104 TYR A O 1
ATOM 807 N N . THR A 1 105 ? 24.294 -4.577 -28.186 1.00 87.44 105 THR A N 1
ATOM 808 C CA . THR A 1 105 ? 23.573 -5.071 -27.003 1.00 87.44 105 THR A CA 1
ATOM 809 C C . THR A 1 105 ? 23.318 -6.573 -27.099 1.00 87.44 105 THR A C 1
ATOM 811 O O . THR A 1 105 ? 22.880 -7.069 -28.137 1.00 87.44 105 THR A O 1
ATOM 814 N N . SER A 1 106 ? 23.553 -7.300 -26.004 1.00 89.62 106 SER A N 1
ATOM 815 C CA . SER A 1 106 ? 23.405 -8.759 -25.944 1.00 89.62 106 SER A CA 1
ATOM 816 C C . SER A 1 106 ? 21.958 -9.204 -25.713 1.00 89.62 106 SER A C 1
ATOM 818 O O . SER A 1 106 ? 21.175 -8.500 -25.076 1.00 89.62 106 SER A O 1
ATOM 820 N N . GLN A 1 107 ? 21.622 -10.424 -26.145 1.00 91.31 107 GLN A N 1
ATOM 821 C CA . GLN A 1 107 ? 20.311 -11.029 -25.877 1.00 91.31 107 GLN A CA 1
ATOM 822 C C . GLN A 1 107 ? 20.014 -11.128 -24.371 1.00 91.31 107 GLN A C 1
ATOM 824 O O . GLN A 1 107 ? 18.896 -10.861 -23.946 1.00 91.31 107 GLN A O 1
ATOM 829 N N . ASN A 1 108 ? 21.029 -11.415 -23.549 1.00 89.69 108 ASN A N 1
ATOM 830 C CA . ASN A 1 108 ? 20.891 -11.467 -22.090 1.00 89.69 108 ASN A CA 1
ATOM 831 C C . ASN A 1 108 ? 20.425 -10.125 -21.503 1.00 89.69 108 ASN A C 1
ATOM 833 O O . ASN A 1 108 ? 19.684 -10.106 -20.525 1.00 89.69 108 ASN A O 1
ATOM 837 N N . SER A 1 109 ? 20.841 -8.999 -22.096 1.00 89.69 109 SER A N 1
ATOM 838 C CA . SER A 1 109 ? 20.369 -7.675 -21.681 1.00 89.69 109 SER A CA 1
ATOM 839 C C . SER A 1 109 ? 18.879 -7.493 -21.968 1.00 89.69 109 SER A C 1
ATOM 841 O O . SER A 1 109 ? 18.181 -6.888 -21.160 1.00 89.69 109 SER A O 1
ATOM 843 N N . LEU A 1 110 ? 18.396 -8.003 -23.104 1.00 93.38 110 LEU A N 1
ATOM 844 C CA . LEU A 1 110 ? 16.982 -7.941 -23.461 1.00 93.38 110 LEU A CA 1
ATOM 845 C C . LEU A 1 110 ? 16.134 -8.829 -22.541 1.00 93.38 110 LEU A C 1
ATOM 847 O O . LEU A 1 110 ? 15.108 -8.366 -22.051 1.00 93.38 110 LEU A O 1
ATOM 851 N N . GLU A 1 111 ? 16.570 -10.063 -22.265 1.00 95.19 111 GLU A N 1
ATOM 852 C CA . GLU A 1 111 ? 15.864 -10.957 -21.332 1.00 95.19 111 GLU A CA 1
ATOM 853 C C . GLU A 1 111 ? 15.784 -10.346 -19.929 1.00 95.19 111 GLU A C 1
ATOM 855 O O . GLU A 1 111 ? 14.699 -10.252 -19.366 1.00 95.19 111 GLU A O 1
ATOM 860 N N . LYS A 1 112 ? 16.884 -9.764 -19.429 1.00 94.25 112 LYS A N 1
ATOM 861 C CA . LYS A 1 112 ? 16.879 -9.058 -18.140 1.00 94.25 112 LYS A CA 1
ATOM 862 C C . LYS A 1 112 ? 15.829 -7.943 -18.080 1.00 94.25 112 LYS A C 1
ATOM 864 O O . LYS A 1 112 ? 15.201 -7.736 -17.047 1.00 94.25 112 LYS A O 1
ATOM 869 N N . VAL A 1 113 ? 15.650 -7.190 -19.164 1.00 96.12 113 VAL A N 1
ATOM 870 C CA . VAL A 1 113 ? 14.648 -6.114 -19.212 1.00 96.12 113 VAL A CA 1
ATOM 871 C C . VAL A 1 113 ? 13.227 -6.666 -19.256 1.00 96.12 113 VAL A C 1
ATOM 873 O O . VAL A 1 113 ? 12.342 -6.074 -18.643 1.00 96.12 113 VAL A O 1
ATOM 876 N N . LYS A 1 114 ? 12.999 -7.797 -19.930 1.00 95.44 114 LYS A N 1
ATOM 877 C CA . LYS A 1 114 ? 11.700 -8.479 -19.906 1.00 95.44 114 LYS A CA 1
ATOM 878 C C . LYS A 1 114 ? 11.359 -8.980 -18.505 1.00 95.44 114 LYS A C 1
A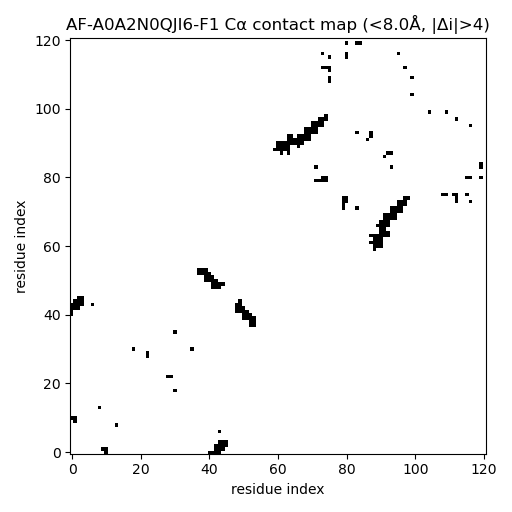TOM 880 O O . LYS A 1 114 ? 10.238 -8.749 -18.066 1.00 95.44 114 LYS A O 1
ATOM 885 N N . ASP A 1 115 ? 12.320 -9.574 -17.798 1.00 96.19 115 ASP A N 1
ATOM 886 C CA . ASP A 1 115 ? 12.134 -10.020 -16.412 1.00 96.19 115 ASP A CA 1
ATOM 887 C C . ASP A 1 115 ? 11.764 -8.835 -15.509 1.00 96.19 115 ASP A C 1
ATOM 889 O O . ASP A 1 115 ? 10.784 -8.882 -14.773 1.00 96.19 115 ASP A O 1
ATOM 893 N N . LEU A 1 116 ? 12.487 -7.715 -15.631 1.00 96.38 116 LEU A N 1
ATOM 894 C CA . LEU A 1 116 ? 12.174 -6.490 -14.888 1.00 96.38 116 LEU A CA 1
ATOM 895 C C . LEU A 1 116 ? 10.797 -5.913 -15.245 1.00 96.38 116 LEU A C 1
ATOM 897 O O . LEU A 1 116 ? 10.120 -5.377 -14.374 1.00 96.38 116 LEU A O 1
ATOM 901 N N . ALA A 1 117 ? 10.380 -5.995 -16.509 1.00 95.56 117 ALA A N 1
ATOM 902 C CA . ALA A 1 117 ? 9.051 -5.557 -16.927 1.00 95.56 117 ALA A CA 1
ATOM 903 C C . ALA A 1 117 ? 7.945 -6.458 -16.353 1.00 95.56 117 ALA A C 1
ATOM 905 O O . ALA A 1 117 ? 6.893 -5.944 -15.982 1.00 95.56 117 ALA A O 1
ATOM 906 N N . TYR A 1 118 ? 8.192 -7.768 -16.261 1.00 95.38 118 TYR A N 1
ATOM 907 C CA . TYR A 1 118 ? 7.276 -8.739 -15.662 1.00 95.38 118 TYR A CA 1
ATOM 908 C C . TYR A 1 118 ? 7.116 -8.519 -14.151 1.00 95.38 118 TYR A C 1
ATOM 910 O O . TYR A 1 118 ? 6.000 -8.502 -13.649 1.00 95.38 118 TYR A O 1
ATOM 918 N N . GLU A 1 119 ? 8.206 -8.252 -13.429 1.00 94.81 119 GLU A N 1
ATOM 919 C CA . GLU A 1 119 ? 8.148 -7.934 -11.991 1.00 94.81 119 GLU A CA 1
ATOM 920 C C . GLU A 1 119 ? 7.426 -6.605 -11.684 1.00 94.81 119 GLU A C 1
ATOM 922 O O . GLU A 1 119 ? 6.997 -6.369 -10.554 1.00 94.81 119 GLU A O 1
ATOM 927 N N . LEU A 1 120 ? 7.298 -5.711 -12.671 1.00 91.12 120 LEU A N 1
ATOM 928 C CA . LEU A 1 120 ? 6.607 -4.424 -12.530 1.00 91.12 120 LEU A CA 1
ATOM 929 C C . LEU A 1 120 ? 5.115 -4.463 -12.879 1.00 91.12 120 LEU A C 1
ATOM 931 O O . LEU A 1 120 ? 4.429 -3.476 -12.602 1.00 91.12 120 LEU A O 1
ATOM 935 N N . SER A 1 121 ? 4.627 -5.521 -13.532 1.00 81.56 121 SER A N 1
ATOM 936 C CA . SER A 1 121 ? 3.224 -5.629 -13.965 1.00 81.56 121 SER A CA 1
ATOM 937 C C . SER A 1 121 ? 2.303 -6.097 -12.848 1.00 81.56 121 SER A C 1
ATOM 939 O O . SER A 1 121 ? 1.209 -5.498 -12.718 1.00 81.56 121 SER A O 1
#